Protein AF-A0A6B0Y2Q2-F1 (afdb_monomer_lite)

Organism: NCBI:txid2604844

pLDDT: mean 75.03, std 15.14, range [32.34, 92.44]

Sequence (86 aa):
MPCCHLRPSNVDTSEGTLDELARIVTQIREAWPHVRILLRGDSGFCREAITAQCETSGVDYVFGVAATRGLSGGSRARCGAHGAAA

Foldseek 3Di:
DDDDDDDDPPDQPCPPVLVVVVVVLVVCCVVPVLDAAEAEDEQSNPDPVNVVSCVVSVHWYWYWHDDDPPDDTDIDGDDDCSPDDD

Secondary structure (DSSP, 8-state):
--------TTS-TTTTHHHHHHHHHHHHHHH-TT---EEEE-GGG--HHHHHHHHHTT-EEEEEPP--TTS---EEEE--------

Radius of gyration: 14.3 Å; chains: 1; bounding box: 32×27×42 Å

Structure (mmCIF, N/CA/C/O backbone):
data_AF-A0A6B0Y2Q2-F1
#
_entry.id   AF-A0A6B0Y2Q2-F1
#
loop_
_atom_site.group_PDB
_atom_site.id
_atom_site.type_symbol
_atom_site.label_atom_id
_atom_site.label_alt_id
_atom_site.label_comp_id
_atom_site.label_asym_id
_atom_site.label_entity_id
_atom_site.label_seq_id
_atom_site.pdbx_PDB_ins_code
_atom_site.Cartn_x
_atom_site.Cartn_y
_atom_site.Cartn_z
_atom_site.occupancy
_atom_site.B_iso_or_equiv
_atom_site.auth_seq_id
_atom_site.auth_comp_id
_atom_site.auth_asym_id
_atom_site.auth_atom_id
_atom_site.pdbx_PDB_model_num
ATOM 1 N N . MET A 1 1 ? -5.591 14.782 4.811 1.00 47.50 1 MET A N 1
ATOM 2 C CA . MET A 1 1 ? -4.409 15.459 4.239 1.00 47.50 1 MET A CA 1
ATOM 3 C C . MET A 1 1 ? -3.782 14.478 3.254 1.00 47.50 1 MET A C 1
ATOM 5 O O . MET A 1 1 ? -3.430 13.394 3.701 1.00 47.50 1 MET A O 1
ATOM 9 N N . PRO A 1 2 ? -3.783 14.734 1.934 1.00 55.22 2 PRO A N 1
ATOM 10 C CA . PRO A 1 2 ? -3.217 13.784 0.976 1.00 55.22 2 PRO A CA 1
ATOM 11 C C . PRO A 1 2 ? -1.697 13.708 1.174 1.00 55.22 2 PRO A C 1
ATOM 13 O O . PRO A 1 2 ? -1.031 14.742 1.176 1.00 55.22 2 PRO A O 1
ATOM 16 N N . CYS A 1 3 ? -1.152 12.506 1.382 1.00 64.38 3 CYS A N 1
ATOM 17 C CA . CYS A 1 3 ? 0.296 12.314 1.406 1.00 64.38 3 CYS A CA 1
ATOM 18 C C . CYS A 1 3 ? 0.815 12.436 -0.035 1.00 64.38 3 CYS A C 1
ATOM 20 O O . CYS A 1 3 ? 0.260 11.828 -0.953 1.00 64.38 3 CYS A O 1
ATOM 22 N N . CYS A 1 4 ? 1.849 13.246 -0.241 1.00 70.81 4 CYS A N 1
ATOM 23 C CA . CYS A 1 4 ? 2.543 13.374 -1.514 1.00 70.81 4 CYS A CA 1
ATOM 24 C C . CY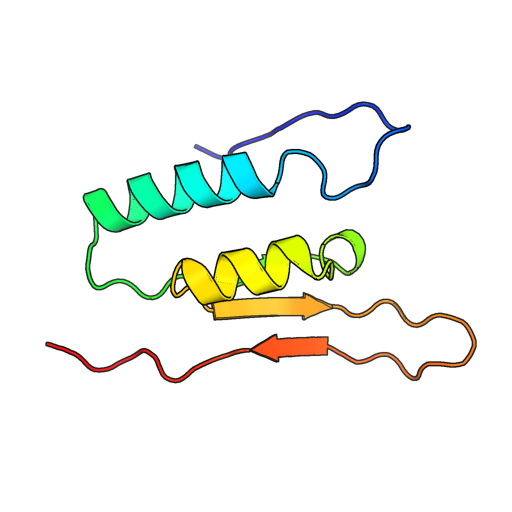S A 1 4 ? 4.024 13.147 -1.236 1.00 70.81 4 CYS A C 1
ATOM 26 O O . CYS A 1 4 ? 4.664 13.964 -0.573 1.00 70.81 4 CYS A O 1
ATOM 28 N N . HIS A 1 5 ? 4.554 12.023 -1.712 1.00 75.56 5 HIS A N 1
ATOM 29 C CA . HIS A 1 5 ? 5.979 11.744 -1.660 1.00 75.56 5 HIS A CA 1
ATOM 30 C C . HIS A 1 5 ? 6.559 11.948 -3.062 1.00 75.56 5 HIS A C 1
ATOM 32 O O . HIS A 1 5 ? 6.316 11.151 -3.968 1.00 75.56 5 HIS A O 1
ATOM 38 N N . LEU A 1 6 ? 7.274 13.060 -3.255 1.00 78.12 6 LEU A N 1
ATOM 39 C CA . LEU A 1 6 ? 7.987 13.345 -4.500 1.00 78.12 6 LEU A CA 1
ATOM 40 C C . LEU A 1 6 ? 9.297 12.572 -4.526 1.00 78.12 6 LEU A C 1
ATOM 42 O O . LEU A 1 6 ? 10.028 12.541 -3.537 1.00 78.12 6 LEU A O 1
ATOM 46 N N . ARG A 1 7 ? 9.580 11.946 -5.667 1.00 75.62 7 ARG A N 1
ATOM 47 C CA . ARG A 1 7 ? 10.700 11.018 -5.827 1.00 75.62 7 ARG A CA 1
ATOM 48 C C . ARG A 1 7 ? 11.427 11.353 -7.129 1.00 75.62 7 ARG A C 1
ATOM 50 O O . ARG A 1 7 ? 10.771 11.798 -8.076 1.00 75.62 7 ARG A O 1
ATOM 57 N N . PRO A 1 8 ? 12.757 11.195 -7.194 1.00 79.88 8 PRO A N 1
ATOM 58 C CA . PRO A 1 8 ? 13.501 11.377 -8.435 1.00 79.88 8 PRO A CA 1
ATOM 59 C C . PRO A 1 8 ? 12.952 10.477 -9.553 1.00 79.88 8 PRO A C 1
ATOM 61 O O . PRO A 1 8 ? 12.528 9.354 -9.305 1.00 79.88 8 PRO A O 1
ATOM 64 N N . SER A 1 9 ? 12.970 10.926 -10.808 1.00 76.00 9 SER A N 1
ATOM 65 C CA . SER A 1 9 ? 12.422 10.126 -11.921 1.00 76.00 9 SER A CA 1
ATOM 66 C C . SER A 1 9 ? 13.273 8.904 -12.301 1.00 76.00 9 SER A C 1
ATOM 68 O O . SER A 1 9 ? 12.863 8.125 -13.154 1.00 76.00 9 SER A O 1
ATOM 70 N N . ASN A 1 10 ? 14.463 8.750 -11.715 1.00 82.19 10 ASN A N 1
ATOM 71 C CA . ASN A 1 10 ? 15.427 7.689 -12.023 1.00 82.19 10 ASN A CA 1
ATOM 72 C C . ASN A 1 10 ? 15.422 6.526 -11.016 1.00 82.19 10 ASN A C 1
ATOM 74 O O . ASN A 1 10 ? 16.256 5.631 -11.142 1.00 82.19 10 ASN A O 1
ATOM 78 N N . VAL A 1 11 ? 14.524 6.541 -10.029 1.00 78.69 11 VAL A N 1
ATOM 79 C CA . VAL A 1 11 ? 14.373 5.456 -9.051 1.00 78.69 11 VAL A CA 1
ATOM 80 C C . VAL A 1 11 ? 13.145 4.605 -9.365 1.00 78.69 11 VAL A C 1
ATOM 82 O O . VAL A 1 11 ? 12.207 5.063 -10.020 1.00 78.69 11 VAL A O 1
ATOM 85 N N . ASP A 1 12 ? 13.151 3.346 -8.920 1.00 72.31 12 ASP A N 1
ATOM 86 C CA . ASP A 1 12 ? 12.032 2.425 -9.146 1.00 72.31 12 ASP A CA 1
ATOM 87 C C . ASP A 1 12 ? 10.744 3.023 -8.599 1.00 72.31 12 ASP A C 1
ATOM 89 O O . ASP A 1 12 ? 10.760 3.403 -7.440 1.00 72.31 12 ASP A O 1
ATOM 93 N N . THR A 1 13 ? 9.645 3.048 -9.362 1.00 71.31 13 THR A N 1
ATOM 94 C CA . THR A 1 13 ? 8.359 3.695 -9.022 1.00 71.31 13 THR A CA 1
ATOM 95 C C . THR A 1 13 ? 7.796 3.336 -7.641 1.00 71.31 13 THR A C 1
ATOM 97 O O . THR A 1 13 ? 7.114 4.171 -7.044 1.00 71.31 13 THR A O 1
ATOM 100 N N . SER A 1 14 ? 8.157 2.186 -7.071 1.00 71.81 14 SER A N 1
ATOM 101 C CA . SER A 1 14 ? 7.692 1.728 -5.757 1.00 71.81 14 SER A CA 1
ATOM 102 C C . SER A 1 14 ? 8.570 2.111 -4.559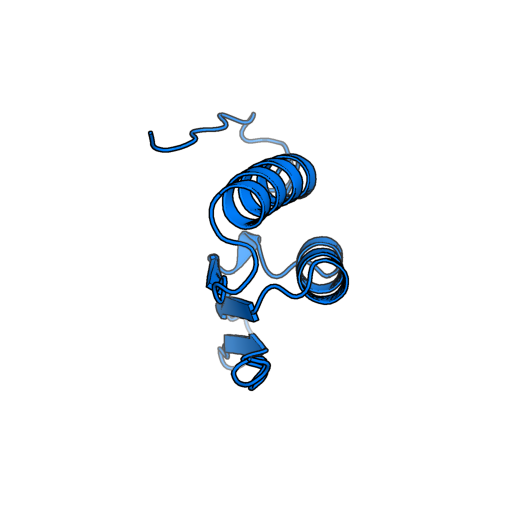 1.00 71.81 14 SER A C 1
ATOM 104 O O . SER A 1 14 ? 8.141 1.947 -3.416 1.00 71.81 14 SER A O 1
ATOM 106 N N . GLU A 1 15 ? 9.777 2.630 -4.773 1.00 76.88 15 GLU A N 1
ATOM 107 C CA . GLU A 1 15 ? 10.691 3.000 -3.686 1.00 76.88 15 GLU A CA 1
ATOM 108 C C . GLU A 1 15 ? 10.034 3.983 -2.675 1.00 76.88 15 GLU A C 1
ATOM 110 O O . GLU A 1 15 ? 9.217 4.833 -3.022 1.00 76.88 15 GLU A O 1
ATOM 115 N N . GLY A 1 16 ? 10.278 3.790 -1.377 1.00 79.44 16 GLY A N 1
ATOM 116 C CA . GLY A 1 16 ? 9.638 4.558 -0.291 1.00 79.44 16 GLY A CA 1
ATOM 117 C C . GLY A 1 16 ? 8.134 4.305 -0.071 1.00 79.44 16 GLY A C 1
ATOM 118 O O . GLY A 1 16 ? 7.566 4.786 0.907 1.00 79.44 16 GLY A O 1
ATOM 119 N N . THR A 1 17 ? 7.471 3.515 -0.924 1.00 82.38 17 THR A N 1
ATOM 120 C CA . THR A 1 17 ? 6.032 3.209 -0.772 1.00 82.38 17 THR A CA 1
ATOM 121 C C . THR A 1 17 ? 5.763 2.321 0.438 1.00 82.38 17 THR A C 1
ATOM 123 O O . THR A 1 17 ? 4.706 2.431 1.047 1.00 82.38 17 THR A O 1
ATOM 126 N N . LEU A 1 18 ? 6.707 1.451 0.806 1.00 84.19 18 LEU A N 1
ATOM 127 C CA . LEU A 1 18 ? 6.566 0.561 1.961 1.00 84.19 18 LEU A CA 1
ATOM 128 C C . LEU A 1 18 ? 6.518 1.341 3.277 1.00 84.19 18 LEU A C 1
ATOM 130 O O . LEU A 1 18 ? 5.615 1.112 4.077 1.00 84.19 18 LEU A O 1
ATOM 134 N N . ASP A 1 19 ? 7.446 2.279 3.471 1.00 85.00 19 ASP A N 1
ATOM 135 C CA . ASP A 1 19 ? 7.507 3.119 4.671 1.00 85.00 19 ASP A CA 1
ATOM 136 C C . ASP A 1 19 ? 6.268 4.006 4.792 1.00 85.00 19 ASP A C 1
ATOM 138 O O . ASP A 1 19 ? 5.669 4.129 5.862 1.00 85.00 19 ASP A O 1
ATOM 142 N N . GLU A 1 20 ? 5.840 4.589 3.672 1.00 86.81 20 GLU A N 1
ATOM 143 C CA . GLU A 1 20 ? 4.641 5.418 3.622 1.00 86.81 20 GLU A CA 1
ATOM 144 C C . GLU A 1 20 ? 3.379 4.594 3.911 1.00 86.81 20 GLU A C 1
ATOM 146 O O . GLU A 1 20 ? 2.550 4.993 4.730 1.00 86.81 20 GLU A O 1
ATOM 151 N N . LEU A 1 21 ? 3.261 3.405 3.310 1.00 85.62 21 LEU A N 1
ATOM 152 C CA . LEU A 1 21 ? 2.153 2.488 3.558 1.00 85.62 21 LEU A CA 1
ATOM 153 C C . LEU A 1 21 ? 2.110 2.062 5.026 1.00 85.62 21 LEU A C 1
ATOM 155 O O . LEU A 1 21 ? 1.049 2.132 5.643 1.00 85.62 21 LEU A O 1
ATOM 159 N N . ALA A 1 22 ? 3.244 1.657 5.599 1.00 86.81 22 ALA A N 1
ATOM 160 C CA . ALA A 1 22 ? 3.329 1.266 7.001 1.00 86.81 22 ALA A CA 1
ATOM 161 C C . ALA A 1 22 ? 2.915 2.419 7.924 1.00 86.81 22 ALA A C 1
ATOM 163 O O . ALA A 1 22 ? 2.120 2.216 8.846 1.00 86.81 22 ALA A O 1
ATOM 164 N N . ARG A 1 23 ? 3.376 3.645 7.639 1.00 88.44 23 ARG A N 1
ATOM 165 C CA . ARG A 1 23 ? 3.010 4.838 8.410 1.00 88.44 23 ARG A CA 1
ATOM 166 C C . ARG A 1 23 ? 1.510 5.118 8.345 1.00 88.44 23 ARG A C 1
ATOM 168 O O . ARG A 1 23 ? 0.887 5.319 9.385 1.00 88.44 23 ARG A O 1
ATOM 175 N N . ILE A 1 24 ? 0.928 5.113 7.145 1.00 88.62 24 ILE A N 1
ATOM 176 C CA . ILE A 1 24 ? -0.500 5.387 6.938 1.00 88.62 24 ILE A CA 1
ATOM 177 C C . ILE A 1 24 ? -1.358 4.306 7.598 1.00 88.62 24 ILE A C 1
ATOM 179 O O . ILE A 1 24 ? -2.292 4.628 8.329 1.00 88.62 24 ILE A O 1
ATOM 183 N N . VAL A 1 25 ? -1.040 3.029 7.377 1.00 88.31 25 VAL A N 1
ATOM 184 C CA . VAL A 1 25 ? -1.796 1.902 7.946 1.00 88.31 25 VAL A CA 1
ATOM 185 C C . VAL A 1 25 ? -1.754 1.936 9.470 1.00 88.31 25 VAL A C 1
ATOM 187 O O . VAL A 1 25 ? -2.790 1.730 10.098 1.00 88.31 25 VAL A O 1
ATOM 190 N N . THR A 1 26 ? -0.600 2.251 10.063 1.00 89.25 26 THR A N 1
ATOM 191 C CA . THR A 1 26 ? -0.4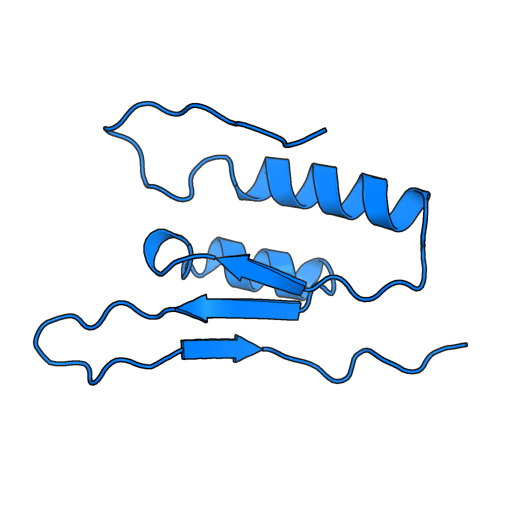65 2.387 11.522 1.00 89.25 26 THR A CA 1
ATOM 192 C C . THR A 1 26 ? -1.375 3.492 12.052 1.00 89.25 26 THR A C 1
ATOM 194 O O . THR A 1 26 ? -2.204 3.219 12.914 1.00 89.25 26 THR A O 1
ATOM 197 N N . GLN A 1 27 ? -1.325 4.696 11.472 1.00 90.88 27 GLN A N 1
ATOM 198 C CA . GLN A 1 27 ? -2.179 5.811 11.907 1.00 90.88 27 GLN A CA 1
ATOM 199 C C . GLN A 1 27 ? -3.676 5.505 11.748 1.00 90.88 27 GLN A C 1
ATOM 201 O O . GLN A 1 27 ? -4.483 5.849 12.611 1.00 90.88 27 GLN A O 1
ATOM 206 N N . ILE A 1 28 ? -4.065 4.837 10.656 1.00 89.75 28 ILE A N 1
ATOM 207 C CA . ILE A 1 28 ? -5.461 4.440 10.438 1.00 89.75 28 ILE A CA 1
ATOM 208 C C . ILE A 1 28 ? -5.894 3.414 11.485 1.00 89.75 28 ILE A C 1
ATOM 210 O O . ILE A 1 28 ? -6.991 3.543 12.019 1.00 89.75 28 ILE A O 1
ATOM 214 N N . ARG A 1 29 ? -5.061 2.416 11.799 1.00 89.38 29 ARG A N 1
ATOM 215 C CA . ARG A 1 29 ? -5.388 1.387 12.799 1.00 89.38 29 ARG A CA 1
ATOM 216 C C . ARG A 1 29 ? -5.409 1.932 14.227 1.00 89.38 29 ARG A C 1
ATOM 218 O O . ARG A 1 29 ? -6.208 1.451 15.022 1.00 89.38 29 ARG A O 1
ATOM 225 N N . GLU A 1 30 ? -4.588 2.933 14.542 1.00 90.50 30 GLU A N 1
ATOM 226 C CA . GLU A 1 30 ? -4.631 3.635 15.834 1.00 90.50 30 GLU A CA 1
ATOM 227 C C . GLU A 1 30 ? -5.961 4.370 16.037 1.00 90.50 30 GLU A C 1
ATOM 229 O O . GLU A 1 30 ? -6.541 4.315 17.120 1.00 90.50 30 GLU A O 1
ATOM 234 N N . ALA A 1 31 ? -6.472 5.025 14.992 1.00 92.44 31 ALA A N 1
ATOM 235 C CA . ALA A 1 31 ? -7.757 5.719 15.048 1.00 92.44 31 ALA A CA 1
ATOM 236 C C . ALA A 1 31 ? -8.963 4.767 14.905 1.00 92.44 31 ALA A C 1
ATOM 238 O O . ALA A 1 31 ? -10.001 4.982 15.532 1.00 92.44 31 ALA A O 1
ATOM 239 N N . TRP A 1 32 ? -8.835 3.717 14.088 1.00 91.62 32 TRP A N 1
ATOM 240 C CA . TRP A 1 32 ? -9.894 2.758 13.764 1.00 91.62 32 TRP A CA 1
ATOM 241 C C . TRP A 1 32 ? -9.349 1.321 13.693 1.00 91.62 32 TRP A C 1
ATOM 243 O O . TRP A 1 32 ? -9.007 0.831 12.614 1.00 91.62 32 TRP A O 1
ATOM 253 N N . PRO A 1 33 ? -9.318 0.591 14.819 1.00 86.44 33 PRO A N 1
ATOM 254 C CA . PRO A 1 33 ? -8.682 -0.727 14.878 1.00 86.44 33 PRO A CA 1
ATOM 255 C C . PRO A 1 33 ? -9.390 -1.809 14.047 1.00 86.44 33 PRO A C 1
ATOM 257 O O . PRO A 1 33 ? -8.737 -2.724 13.545 1.00 86.44 33 PRO A O 1
ATOM 260 N N . HIS A 1 34 ? -10.707 -1.689 13.849 1.00 86.69 34 HIS A N 1
ATOM 261 C CA . HIS A 1 34 ? -11.540 -2.708 13.189 1.00 86.69 34 HIS A CA 1
ATOM 262 C C . HIS A 1 34 ? -11.932 -2.354 11.744 1.00 86.69 34 HIS A C 1
ATOM 264 O O . HIS A 1 34 ? -12.804 -2.999 11.158 1.00 86.69 34 HIS A O 1
ATOM 270 N N . VAL A 1 35 ? -11.333 -1.315 11.151 1.00 88.94 35 VAL A N 1
ATOM 271 C CA . VAL A 1 35 ? -11.656 -0.922 9.773 1.00 88.94 35 VAL A CA 1
ATOM 272 C C . VAL A 1 35 ? -10.913 -1.792 8.761 1.00 88.94 35 VAL A C 1
ATOM 274 O O . VAL A 1 35 ? -9.754 -2.161 8.947 1.00 88.94 35 VAL A O 1
ATOM 277 N N . ARG A 1 36 ? -11.580 -2.092 7.645 1.00 87.81 36 ARG A N 1
ATOM 278 C CA . ARG A 1 36 ? -10.946 -2.727 6.486 1.00 87.81 36 ARG A CA 1
ATOM 279 C C . ARG A 1 36 ? -10.202 -1.680 5.670 1.00 87.81 36 ARG A C 1
ATOM 281 O O . ARG A 1 36 ? -10.767 -0.634 5.352 1.00 87.81 36 ARG A O 1
ATOM 288 N N . ILE A 1 37 ? -8.963 -1.982 5.299 1.00 89.19 37 ILE A N 1
ATOM 289 C CA . ILE A 1 37 ? -8.108 -1.097 4.507 1.00 89.19 37 ILE A CA 1
ATOM 290 C C . ILE A 1 37 ? -7.855 -1.777 3.162 1.00 89.19 37 ILE A C 1
ATOM 292 O O . ILE A 1 37 ? -7.348 -2.895 3.130 1.00 89.19 37 ILE A O 1
ATOM 296 N N . LEU A 1 38 ? -8.212 -1.094 2.071 1.00 89.44 38 LEU A N 1
ATOM 297 C CA . LEU A 1 38 ? -8.000 -1.551 0.698 1.00 89.44 38 LEU A CA 1
ATOM 298 C C . LEU A 1 38 ? -7.001 -0.626 -0.006 1.00 89.44 38 LEU A C 1
ATOM 300 O O . LEU A 1 38 ? -7.310 0.536 -0.277 1.00 89.44 38 LEU A O 1
ATOM 304 N N . LEU A 1 39 ? -5.825 -1.150 -0.339 1.00 87.38 39 LEU A N 1
ATOM 305 C CA . LEU A 1 39 ? -4.811 -0.457 -1.121 1.00 87.38 39 LEU A CA 1
ATOM 306 C C . LEU A 1 39 ? -5.049 -0.674 -2.618 1.00 87.38 39 LEU A C 1
ATOM 308 O O . LEU A 1 39 ? -5.005 -1.794 -3.125 1.00 87.38 39 LEU A O 1
ATOM 312 N N . ARG A 1 40 ? -5.256 0.417 -3.353 1.00 87.50 40 ARG A N 1
ATOM 313 C CA . ARG A 1 40 ? -5.333 0.394 -4.815 1.00 87.50 40 ARG A CA 1
ATOM 314 C C . ARG A 1 40 ? -4.105 1.078 -5.393 1.00 87.50 40 ARG A C 1
ATOM 316 O O . ARG A 1 40 ? -3.847 2.232 -5.066 1.00 87.50 40 ARG A O 1
ATOM 323 N N . GLY A 1 41 ? -3.393 0.388 -6.274 1.00 83.69 41 GLY A N 1
ATOM 324 C CA . GLY A 1 41 ? -2.244 0.947 -6.984 1.00 83.69 41 GLY A CA 1
ATOM 325 C C . GLY A 1 41 ? -2.291 0.648 -8.476 1.00 83.69 41 GLY A C 1
ATOM 326 O O . GLY A 1 41 ? -3.003 -0.257 -8.928 1.00 83.69 41 GLY A O 1
ATOM 327 N N . ASP A 1 42 ? -1.536 1.420 -9.251 1.00 82.00 42 ASP A N 1
ATOM 328 C CA . ASP A 1 42 ? -1.295 1.094 -10.651 1.00 82.00 42 ASP A CA 1
ATOM 329 C C . ASP A 1 42 ? -0.275 -0.049 -10.789 1.00 82.00 42 ASP A C 1
ATOM 331 O O . ASP A 1 42 ? 0.271 -0.576 -9.817 1.00 82.00 42 ASP A O 1
ATOM 335 N N . SER A 1 43 ? -0.027 -0.451 -12.028 1.00 76.88 43 SER A N 1
ATOM 336 C CA . SER A 1 43 ? 0.865 -1.554 -12.363 1.00 76.88 43 SER A CA 1
ATOM 337 C C . SER A 1 43 ? 2.318 -1.405 -11.937 1.00 76.88 43 SER A C 1
ATOM 339 O O . SER A 1 43 ? 2.964 -2.422 -11.689 1.00 76.88 43 SER A O 1
ATOM 341 N N . GLY A 1 44 ? 2.826 -0.182 -11.793 1.00 76.69 44 GLY A N 1
ATOM 342 C CA . GLY A 1 44 ? 4.161 0.087 -11.259 1.00 76.69 44 GLY A CA 1
ATOM 343 C C . GLY A 1 44 ? 4.325 -0.328 -9.794 1.00 76.69 44 GLY A C 1
ATOM 344 O O . GLY A 1 44 ? 5.448 -0.557 -9.348 1.00 76.69 44 GLY A O 1
ATOM 345 N N . PHE A 1 45 ? 3.217 -0.504 -9.066 1.00 77.56 45 PHE A N 1
ATOM 346 C CA . PHE A 1 45 ? 3.195 -0.927 -7.664 1.00 77.56 45 PHE A CA 1
ATOM 347 C C . PHE A 1 45 ? 2.914 -2.420 -7.476 1.00 77.56 45 PHE A C 1
ATOM 349 O O . PHE A 1 45 ? 2.934 -2.903 -6.344 1.00 77.56 45 PHE A O 1
ATOM 356 N N . CYS A 1 46 ? 2.715 -3.184 -8.558 1.00 78.62 46 CYS A N 1
ATOM 357 C CA . CYS A 1 46 ? 2.575 -4.643 -8.509 1.00 78.62 46 CYS A CA 1
ATOM 358 C C . CYS A 1 46 ? 3.938 -5.332 -8.266 1.00 78.62 46 CYS A C 1
ATOM 360 O O . CYS A 1 46 ? 4.365 -6.210 -9.019 1.00 78.62 46 CYS A O 1
ATOM 362 N N . ARG A 1 47 ? 4.651 -4.903 -7.221 1.00 82.00 47 ARG A N 1
ATOM 363 C CA . ARG A 1 47 ? 5.933 -5.450 -6.771 1.00 82.00 47 ARG A CA 1
ATOM 364 C C . ARG A 1 47 ? 5.702 -6.436 -5.635 1.00 82.00 47 ARG A C 1
ATOM 366 O O . ARG A 1 47 ? 4.854 -6.209 -4.774 1.00 82.00 47 ARG A O 1
ATOM 373 N N . GLU A 1 48 ? 6.504 -7.496 -5.605 1.00 81.12 48 GLU A N 1
ATOM 374 C CA . GLU A 1 48 ? 6.389 -8.553 -4.596 1.00 81.12 48 GLU A CA 1
ATOM 375 C C . GLU A 1 48 ? 6.514 -8.007 -3.168 1.00 81.12 48 GLU A C 1
ATOM 377 O O . GLU A 1 48 ? 5.677 -8.318 -2.323 1.00 81.12 48 GLU A O 1
ATOM 382 N N . ALA A 1 49 ? 7.474 -7.107 -2.932 1.00 82.12 49 ALA A N 1
ATOM 383 C CA . ALA A 1 49 ? 7.676 -6.471 -1.632 1.00 82.12 49 ALA A CA 1
ATOM 384 C C . ALA A 1 49 ? 6.431 -5.709 -1.138 1.00 82.12 49 ALA A C 1
ATOM 386 O O . ALA A 1 49 ? 6.079 -5.807 0.035 1.00 82.12 49 ALA A O 1
ATOM 387 N N . ILE A 1 50 ? 5.716 -5.008 -2.029 1.00 83.44 50 ILE A N 1
ATOM 388 C CA . ILE A 1 50 ? 4.477 -4.300 -1.669 1.00 83.44 50 ILE A CA 1
ATOM 389 C C . ILE A 1 50 ? 3.374 -5.301 -1.348 1.00 83.44 50 ILE A C 1
ATOM 391 O O . ILE A 1 50 ? 2.702 -5.166 -0.327 1.00 83.44 50 ILE A O 1
ATOM 395 N N . THR A 1 51 ? 3.191 -6.320 -2.188 1.00 81.75 51 THR A N 1
ATOM 396 C CA . THR A 1 51 ? 2.164 -7.339 -1.939 1.00 81.75 51 THR A CA 1
ATOM 397 C C . THR A 1 51 ? 2.415 -8.098 -0.635 1.00 81.75 51 THR A C 1
ATOM 399 O O . THR A 1 51 ? 1.479 -8.287 0.137 1.00 81.75 51 THR A O 1
ATOM 402 N N . ALA A 1 52 ? 3.670 -8.444 -0.333 1.00 85.50 52 ALA A N 1
ATOM 403 C CA . ALA A 1 52 ? 4.058 -9.115 0.907 1.00 85.50 52 ALA A CA 1
ATOM 404 C C . ALA A 1 52 ? 3.849 -8.219 2.139 1.00 85.50 52 ALA A C 1
ATOM 406 O O . ALA A 1 52 ? 3.383 -8.685 3.181 1.00 85.50 52 ALA A O 1
ATOM 407 N N . GLN A 1 53 ? 4.125 -6.916 2.018 1.00 84.25 53 GLN A N 1
ATOM 408 C CA . GLN A 1 53 ? 3.864 -5.959 3.092 1.00 84.25 53 GLN A CA 1
ATOM 409 C C . GLN A 1 53 ? 2.367 -5.789 3.357 1.00 84.25 53 GLN A C 1
ATOM 411 O O . GLN A 1 53 ? 1.959 -5.718 4.518 1.00 84.25 53 GLN A O 1
ATOM 416 N N . CYS A 1 54 ? 1.542 -5.753 2.307 1.00 85.62 54 CYS A N 1
ATOM 417 C CA . CYS A 1 54 ? 0.088 -5.704 2.453 1.00 85.62 54 CYS A CA 1
ATOM 418 C C . CYS A 1 54 ? -0.430 -6.953 3.176 1.00 85.62 54 CYS A C 1
ATOM 420 O O . CYS A 1 54 ? -1.229 -6.837 4.101 1.00 85.62 54 CYS A O 1
ATOM 422 N N . GLU A 1 55 ? 0.087 -8.132 2.818 1.00 83.88 55 GLU A N 1
ATOM 423 C CA . GLU A 1 55 ? -0.269 -9.405 3.458 1.00 83.88 55 GLU A CA 1
ATOM 424 C C . GLU A 1 55 ? 0.140 -9.438 4.934 1.00 83.88 55 GLU A C 1
ATOM 426 O O . GLU A 1 55 ? -0.676 -9.780 5.788 1.00 83.88 55 GLU A O 1
ATOM 431 N N . THR A 1 56 ? 1.355 -8.990 5.254 1.00 85.12 56 THR A N 1
ATOM 432 C CA . THR A 1 56 ? 1.844 -8.909 6.642 1.00 85.12 56 THR A CA 1
ATOM 433 C C . THR A 1 56 ? 1.050 -7.895 7.472 1.00 85.12 56 THR A C 1
ATOM 435 O O . THR A 1 56 ? 0.792 -8.115 8.652 1.00 85.12 56 THR A O 1
ATOM 438 N N . SER A 1 57 ? 0.620 -6.792 6.855 1.00 82.75 57 SER A N 1
ATOM 439 C CA . SER A 1 57 ? -0.125 -5.715 7.524 1.00 82.75 57 SER A CA 1
ATOM 440 C C . SER A 1 57 ? -1.640 -5.963 7.585 1.00 82.75 57 SER A C 1
ATOM 442 O O . SER A 1 57 ? -2.378 -5.133 8.130 1.00 82.75 57 SER A O 1
ATOM 444 N N . GLY A 1 58 ? -2.128 -7.068 7.007 1.00 84.06 58 GLY A N 1
ATOM 445 C CA . GLY A 1 58 ? -3.556 -7.386 6.917 1.00 84.06 58 GLY A CA 1
ATOM 446 C C . GLY A 1 58 ? -4.348 -6.346 6.120 1.00 84.06 58 GLY A C 1
ATOM 447 O O . GLY A 1 58 ? -5.427 -5.936 6.548 1.00 84.06 58 GLY A O 1
ATOM 448 N N . VAL A 1 59 ? -3.768 -5.855 5.024 1.00 87.56 59 VAL A N 1
ATOM 449 C CA . VAL A 1 59 ? -4.349 -4.857 4.119 1.00 87.56 59 VAL A CA 1
ATOM 450 C C . VAL A 1 59 ? -4.723 -5.551 2.813 1.00 87.56 59 VAL A C 1
ATOM 452 O O . VAL A 1 59 ? -3.887 -6.204 2.186 1.00 87.56 59 VAL A O 1
ATOM 455 N N . ASP A 1 60 ? -5.976 -5.400 2.393 1.00 88.69 60 ASP A N 1
ATOM 456 C CA . ASP A 1 60 ? -6.433 -5.894 1.097 1.00 88.69 60 ASP A CA 1
ATOM 457 C C . ASP A 1 60 ? -5.816 -5.054 -0.021 1.00 88.69 60 ASP A C 1
ATOM 459 O O . ASP A 1 60 ? -5.585 -3.857 0.154 1.00 88.69 60 ASP A O 1
ATOM 463 N N . TYR A 1 61 ? -5.569 -5.642 -1.191 1.00 87.06 61 TYR A N 1
ATOM 464 C CA . TYR A 1 61 ? -4.968 -4.896 -2.293 1.00 87.06 61 TYR 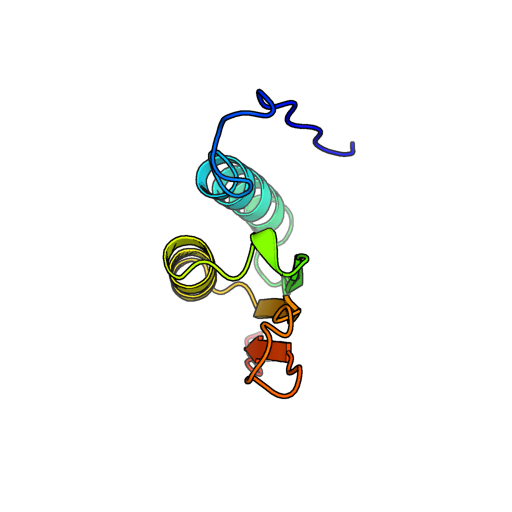A CA 1
ATOM 465 C C . TYR A 1 61 ? -5.509 -5.263 -3.669 1.00 87.06 61 TYR A C 1
ATOM 467 O O . TYR A 1 61 ? -5.851 -6.410 -3.970 1.00 87.06 61 TYR A O 1
ATOM 475 N N . VAL A 1 62 ? -5.524 -4.256 -4.540 1.00 86.44 62 VAL A N 1
ATOM 476 C CA . VAL A 1 62 ? -5.816 -4.392 -5.966 1.00 86.44 62 VAL A CA 1
ATOM 477 C C . VAL A 1 62 ? -4.764 -3.619 -6.747 1.00 86.44 62 VAL A C 1
ATOM 479 O O . VAL A 1 62 ? -4.757 -2.385 -6.751 1.00 86.44 62 VAL A O 1
ATOM 482 N N . PHE A 1 63 ? -3.905 -4.356 -7.445 1.00 84.56 63 PHE A N 1
ATOM 483 C CA . PHE A 1 63 ? -2.944 -3.792 -8.383 1.00 84.56 63 PHE A CA 1
ATOM 484 C C . PHE A 1 63 ? -3.339 -4.163 -9.810 1.00 84.56 63 PHE A C 1
ATOM 486 O O . PHE A 1 63 ? -3.618 -5.327 -10.122 1.00 84.56 63 PHE A O 1
ATOM 493 N N . GLY A 1 64 ? -3.369 -3.170 -10.698 1.00 77.19 64 GLY A N 1
ATOM 494 C CA . GLY A 1 64 ? -3.434 -3.453 -12.132 1.00 77.19 64 GLY A CA 1
ATOM 495 C C . GLY A 1 64 ? -2.165 -4.190 -12.557 1.00 77.19 64 GLY A C 1
ATOM 496 O O . GLY A 1 64 ? -1.093 -3.867 -12.068 1.00 77.19 64 GLY A O 1
ATOM 497 N N . VAL A 1 65 ? -2.237 -5.181 -13.441 1.00 72.00 65 VAL A N 1
ATOM 498 C CA . VAL A 1 65 ? -1.030 -5.754 -14.055 1.00 72.00 65 VAL A CA 1
ATOM 499 C C . VAL A 1 65 ? -0.898 -5.126 -15.433 1.00 72.00 65 VAL A C 1
ATOM 501 O O . VAL A 1 65 ? -1.800 -5.246 -16.262 1.00 72.00 65 VAL A O 1
ATOM 504 N N . ALA A 1 66 ? 0.208 -4.422 -15.680 1.00 62.84 66 ALA A N 1
ATOM 505 C CA . ALA A 1 66 ? 0.478 -3.890 -17.010 1.00 62.84 66 ALA A CA 1
ATOM 506 C C . ALA A 1 66 ? 0.728 -5.059 -17.964 1.00 62.84 66 ALA A C 1
ATOM 508 O O . ALA A 1 66 ? 1.590 -5.903 -17.718 1.00 62.84 66 ALA A O 1
ATOM 509 N N . ALA A 1 67 ? -0.026 -5.094 -19.060 1.00 56.53 67 ALA A N 1
ATOM 510 C CA . ALA A 1 67 ? 0.196 -6.045 -20.134 1.00 56.53 67 ALA A CA 1
ATOM 511 C C . ALA A 1 67 ? 1.525 -5.720 -20.829 1.00 56.53 67 ALA A C 1
ATOM 513 O O . ALA A 1 67 ? 1.647 -4.712 -21.526 1.00 56.53 67 ALA A O 1
ATOM 514 N N . THR A 1 68 ? 2.531 -6.572 -20.650 1.00 57.84 68 THR A N 1
ATOM 515 C CA . THR A 1 68 ? 3.692 -6.610 -21.546 1.00 57.84 68 THR A CA 1
ATOM 516 C C . THR A 1 68 ? 3.332 -7.448 -22.777 1.00 57.84 68 THR A C 1
ATOM 518 O O . THR A 1 68 ? 2.395 -8.246 -22.744 1.00 57.84 68 THR A O 1
ATOM 521 N N . ARG A 1 69 ? 4.026 -7.244 -23.905 1.00 48.12 69 ARG A N 1
ATOM 522 C CA . ARG A 1 69 ? 3.733 -7.894 -25.197 1.00 48.12 69 ARG A CA 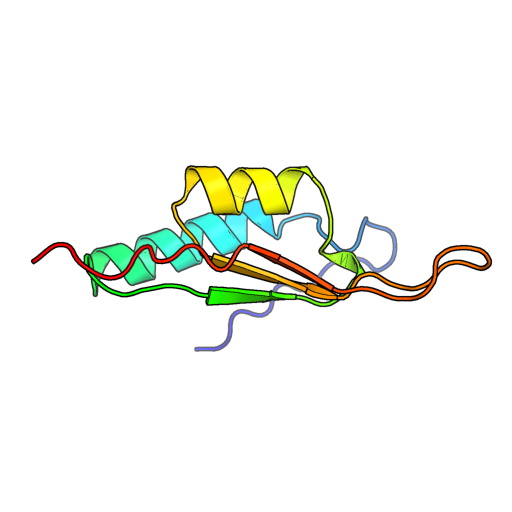1
ATOM 523 C C . ARG A 1 69 ? 3.866 -9.425 -25.060 1.00 48.12 69 ARG A C 1
ATOM 525 O O . ARG A 1 69 ? 4.958 -9.958 -25.204 1.00 48.12 69 ARG A O 1
ATOM 532 N N . GLY A 1 70 ? 2.767 -10.108 -24.731 1.00 54.78 70 GLY A N 1
ATOM 533 C CA . GLY A 1 70 ? 2.726 -11.553 -24.453 1.00 54.78 70 GLY A CA 1
ATOM 534 C C . GLY A 1 70 ? 1.919 -11.966 -23.212 1.00 54.78 70 GLY A C 1
ATOM 535 O O . GLY A 1 70 ? 1.589 -13.140 -23.087 1.00 54.78 70 GLY A O 1
ATOM 536 N N . LEU A 1 71 ? 1.552 -11.030 -22.329 1.00 54.44 71 LEU A N 1
ATOM 537 C CA . LEU A 1 71 ? 0.670 -11.267 -21.179 1.00 54.44 71 LEU A CA 1
ATOM 538 C C . LEU A 1 71 ? -0.660 -10.534 -21.397 1.00 54.44 71 LEU A C 1
ATOM 540 O O . LEU A 1 71 ? -0.705 -9.305 -21.413 1.00 54.44 71 LEU A O 1
ATOM 544 N N . SER A 1 72 ? -1.752 -11.279 -21.574 1.00 51.38 72 SER A N 1
ATOM 545 C CA . SER A 1 72 ? -3.114 -10.733 -21.587 1.00 51.38 72 SER A CA 1
ATOM 546 C C . SER A 1 72 ? -3.393 -10.050 -20.244 1.00 51.38 72 SER A C 1
ATOM 548 O O . SER A 1 72 ? -3.332 -10.698 -19.201 1.00 51.38 72 SER A O 1
ATOM 550 N N . GLY A 1 73 ? -3.618 -8.731 -20.274 1.00 53.41 73 GLY A N 1
ATOM 551 C CA . GLY A 1 73 ? -3.717 -7.880 -19.086 1.00 53.41 73 GLY A CA 1
ATOM 552 C C . GLY A 1 73 ? -4.709 -8.416 -18.055 1.00 53.41 73 GLY A C 1
ATOM 553 O O . GLY A 1 73 ? -5.868 -8.672 -18.370 1.00 53.41 73 GLY A O 1
ATOM 554 N N . GLY A 1 74 ? -4.233 -8.585 -16.824 1.00 63.12 74 GLY A N 1
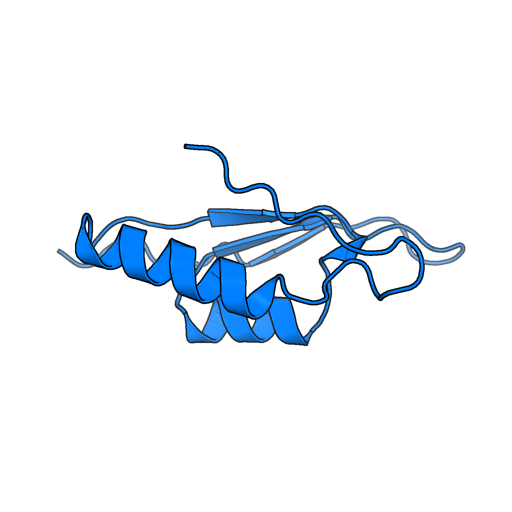ATOM 555 C CA . GLY A 1 74 ? -5.030 -9.004 -15.676 1.00 63.12 74 GLY A CA 1
ATOM 556 C C . GLY A 1 74 ? -4.908 -8.003 -14.531 1.00 63.12 74 GLY A C 1
ATOM 557 O O . GLY A 1 74 ? -4.120 -7.064 -14.579 1.00 63.12 74 GLY A O 1
ATOM 558 N N . SER A 1 75 ? -5.679 -8.192 -13.470 1.00 64.56 75 SER A N 1
ATOM 559 C CA . SER A 1 75 ? -5.483 -7.485 -12.202 1.00 64.56 75 SER A CA 1
ATOM 560 C C . SER A 1 75 ? -5.063 -8.490 -11.143 1.00 64.56 75 SER A C 1
ATOM 562 O O . SER A 1 75 ? -5.712 -9.529 -11.002 1.00 64.56 75 SER A O 1
ATOM 564 N N . ARG A 1 76 ? -4.008 -8.187 -10.381 1.00 69.62 76 ARG A N 1
ATOM 565 C CA . ARG A 1 76 ? -3.633 -8.983 -9.214 1.00 69.62 76 ARG A CA 1
ATOM 566 C C . ARG A 1 76 ? -4.390 -8.401 -8.032 1.00 69.62 76 ARG A C 1
ATOM 568 O O . ARG A 1 76 ? -4.084 -7.310 -7.553 1.00 69.62 76 ARG A O 1
ATOM 575 N N . ALA A 1 77 ? -5.433 -9.108 -7.628 1.00 70.50 77 ALA A N 1
ATOM 576 C CA . ALA A 1 77 ? -6.286 -8.708 -6.528 1.00 70.50 77 ALA A CA 1
ATOM 577 C C . ALA A 1 77 ? -6.232 -9.781 -5.448 1.00 70.50 77 ALA A C 1
ATOM 579 O O . ALA A 1 77 ? -6.488 -10.956 -5.718 1.00 70.50 77 ALA A O 1
ATOM 580 N N . ARG A 1 78 ? -5.931 -9.359 -4.223 1.00 70.62 78 ARG A N 1
ATOM 581 C CA . ARG A 1 78 ? -6.238 -10.127 -3.024 1.00 70.62 78 ARG A CA 1
ATOM 582 C C . ARG A 1 78 ? -7.245 -9.300 -2.243 1.00 70.62 78 ARG A C 1
ATOM 584 O O . ARG A 1 78 ? -6.893 -8.327 -1.589 1.00 70.62 78 ARG A O 1
ATOM 591 N N . CYS A 1 79 ? -8.505 -9.683 -2.387 1.00 55.44 79 CYS A N 1
ATOM 592 C CA . CYS A 1 79 ? -9.588 -9.208 -1.545 1.00 55.44 79 CYS A CA 1
ATOM 593 C C . CYS A 1 79 ? -9.923 -10.384 -0.631 1.00 55.44 79 CYS A C 1
ATOM 595 O O . CYS A 1 79 ? -10.666 -11.291 -1.017 1.00 55.44 79 CYS A O 1
ATOM 597 N N . GLY A 1 80 ? -9.246 -10.461 0.510 1.00 50.50 80 GLY A N 1
ATOM 598 C CA . GLY A 1 80 ? -9.598 -11.430 1.532 1.00 50.50 80 GLY A CA 1
ATOM 599 C C . GLY A 1 80 ? -10.881 -10.960 2.199 1.00 50.50 80 GLY A C 1
ATOM 600 O O . GLY A 1 80 ? -11.043 -9.780 2.490 1.00 50.50 80 GLY A O 1
ATOM 601 N N . ALA A 1 81 ? -11.808 -11.870 2.482 1.00 46.44 81 ALA A N 1
ATOM 602 C CA . ALA A 1 81 ? -12.932 -11.585 3.366 1.00 46.44 81 ALA A CA 1
ATOM 603 C C . ALA A 1 81 ? -12.442 -11.437 4.824 1.00 46.44 81 ALA A C 1
ATOM 605 O O . ALA A 1 81 ? -12.916 -12.127 5.721 1.00 46.44 81 ALA A O 1
ATOM 606 N N . HIS A 1 82 ? -11.485 -10.546 5.093 1.00 47.75 82 HIS A N 1
ATOM 607 C CA . HIS A 1 82 ? -11.141 -10.107 6.443 1.00 47.75 82 HIS A CA 1
ATOM 608 C C . HIS A 1 82 ? -12.177 -9.070 6.878 1.00 47.75 82 HIS A C 1
ATOM 610 O O . HIS A 1 82 ? -11.924 -7.879 7.018 1.00 47.75 82 HIS A O 1
ATOM 616 N N . GLY A 1 83 ? -13.413 -9.537 6.999 1.00 43.09 83 GLY A N 1
ATOM 617 C CA . GLY A 1 83 ? -14.562 -8.745 7.394 1.00 43.09 83 GLY A CA 1
ATOM 618 C C . GLY A 1 83 ? -15.537 -9.617 8.156 1.00 43.09 83 GLY A C 1
ATOM 619 O O . GLY A 1 83 ? -16.569 -9.966 7.602 1.00 43.09 83 GLY A O 1
ATOM 620 N N . ALA A 1 84 ? -15.168 -9.990 9.382 1.00 35.31 84 ALA A N 1
ATOM 621 C CA . ALA A 1 84 ? -16.074 -10.303 10.490 1.00 35.31 84 ALA A CA 1
ATOM 622 C C . ALA A 1 84 ? -15.239 -10.743 11.705 1.00 35.31 84 ALA A C 1
ATOM 624 O O . ALA A 1 84 ? -15.023 -11.931 11.922 1.00 35.31 84 ALA A O 1
ATOM 625 N N . ALA A 1 85 ? -14.759 -9.800 12.506 1.00 32.34 85 ALA A N 1
ATOM 626 C CA . ALA A 1 85 ? -14.488 -10.080 13.909 1.00 32.34 85 ALA A CA 1
ATOM 627 C C . ALA A 1 85 ? -14.899 -8.838 14.697 1.00 32.34 85 ALA A C 1
ATOM 629 O O . ALA A 1 85 ? -14.456 -7.735 14.375 1.00 32.34 85 ALA A O 1
ATOM 630 N N . ALA A 1 86 ? -15.848 -9.083 15.599 1.00 34.34 86 ALA A N 1
ATOM 631 C CA . ALA A 1 86 ? -16.584 -8.160 16.450 1.00 34.34 86 ALA A CA 1
ATOM 632 C C . ALA A 1 86 ? -15.712 -7.181 17.245 1.00 34.34 86 ALA A C 1
ATOM 634 O O . ALA A 1 86 ? -14.539 -7.519 17.525 1.00 34.34 86 ALA A O 1
#

InterPro domains:
  IPR025668 Transposase DDE domain [PF13701] (3-72)